Protein AF-A0A7X6QN36-F1 (afdb_monomer)

Foldseek 3Di:
DPPDDDDCPPHDDDDDDDDDDDDDDDDPDPVRVVVVVVVSVVVVVVVVVVVVVVVVVVVD

Radius of gyration: 15.48 Å; Cα contacts (8 Å, |Δi|>4): 5; chains: 1; bounding box: 28×42×33 Å

Structure (mmCIF, N/CA/C/O backbone):
data_AF-A0A7X6QN36-F1
#
_entry.id   AF-A0A7X6QN36-F1
#
loop_
_atom_site.group_PDB
_atom_site.id
_atom_site.type_symbol
_atom_site.label_atom_id
_atom_site.label_alt_id
_atom_site.label_comp_id
_atom_site.label_asym_id
_atom_site.label_entity_id
_atom_site.label_seq_id
_atom_site.pdbx_PDB_ins_code
_atom_site.Cartn_x
_atom_site.Cartn_y
_atom_site.Cartn_z
_atom_site.occupancy
_atom_site.B_iso_or_equiv
_atom_site.auth_seq_id
_atom_site.auth_comp_id
_atom_site.auth_asym_id
_atom_site.auth_atom_id
_atom_site.pdbx_PDB_model_num
ATOM 1 N N . LEU A 1 1 ? -1.862 -4.428 5.268 1.00 90.69 1 LEU A N 1
ATOM 2 C CA . LEU A 1 1 ? -2.288 -3.480 6.321 1.00 90.69 1 LEU A CA 1
ATOM 3 C C . LEU A 1 1 ? -1.044 -2.784 6.859 1.00 90.69 1 LEU A C 1
ATOM 5 O O . LEU A 1 1 ? -0.016 -3.445 6.959 1.00 90.69 1 LEU A O 1
ATOM 9 N N . LEU A 1 2 ? -1.086 -1.471 7.101 1.00 92.88 2 LEU A N 1
ATOM 10 C CA . LEU A 1 2 ? 0.089 -0.751 7.605 1.00 92.88 2 LEU A CA 1
ATOM 11 C C . LEU A 1 2 ? 0.381 -1.183 9.045 1.00 92.88 2 LEU A C 1
ATOM 13 O O . LEU A 1 2 ? -0.526 -1.180 9.868 1.00 92.88 2 LEU A O 1
A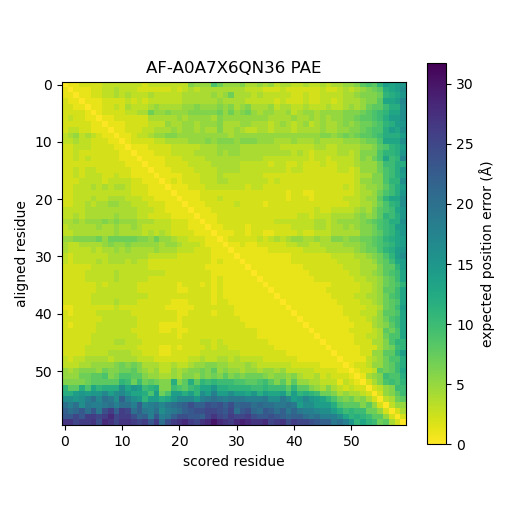TOM 17 N N . ASP A 1 3 ? 1.627 -1.588 9.296 1.00 92.94 3 ASP A N 1
ATOM 18 C CA . ASP A 1 3 ? 2.163 -1.986 10.608 1.00 92.94 3 ASP A CA 1
ATOM 19 C C . ASP A 1 3 ? 1.329 -3.050 11.358 1.00 92.94 3 ASP A C 1
ATOM 21 O O . ASP A 1 3 ? 1.371 -3.158 12.579 1.00 92.94 3 ASP A O 1
ATOM 25 N N . PHE A 1 4 ? 0.605 -3.887 10.609 1.00 95.31 4 PHE A N 1
ATOM 26 C CA . PHE A 1 4 ? -0.122 -5.052 11.111 1.00 95.31 4 PHE A CA 1
ATOM 27 C C . PHE A 1 4 ? 0.568 -6.333 10.638 1.00 95.31 4 PHE A C 1
ATOM 29 O O . PHE A 1 4 ? 0.824 -6.496 9.442 1.00 95.3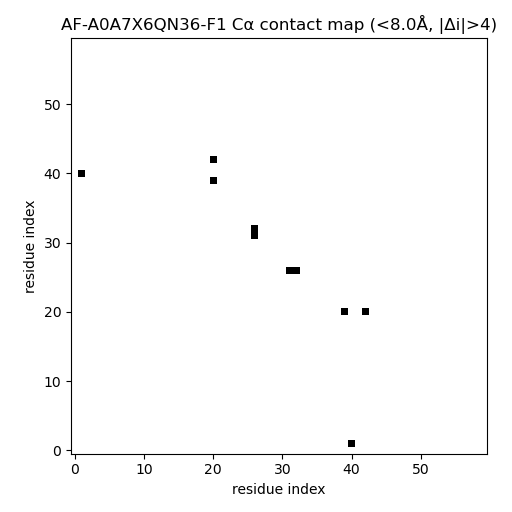1 4 PHE A O 1
ATOM 36 N N . SER A 1 5 ? 0.822 -7.249 11.570 1.00 95.75 5 SER A N 1
ATOM 37 C CA . SER A 1 5 ? 1.335 -8.589 11.294 1.00 95.75 5 SER A CA 1
ATOM 38 C C . SER A 1 5 ? 0.346 -9.611 11.836 1.00 95.75 5 SER A C 1
ATOM 40 O O . SER A 1 5 ? 0.070 -9.637 13.034 1.00 95.75 5 SER A O 1
ATOM 42 N N . GLY A 1 6 ? -0.222 -10.415 10.946 1.00 94.94 6 GLY A N 1
ATOM 43 C CA . GLY A 1 6 ? -1.259 -11.378 11.275 1.00 94.94 6 GLY A CA 1
ATOM 44 C C . GLY A 1 6 ? -1.931 -11.912 10.018 1.00 94.94 6 GLY A C 1
ATOM 45 O O . GLY A 1 6 ? -1.826 -11.325 8.939 1.00 94.94 6 GLY A O 1
ATOM 46 N N . ASP A 1 7 ? -2.612 -13.035 10.180 1.00 95.00 7 ASP A N 1
ATOM 47 C CA . ASP A 1 7 ? -3.345 -13.707 9.118 1.00 95.00 7 ASP A CA 1
ATOM 48 C C . ASP A 1 7 ? -4.824 -13.259 9.118 1.00 95.00 7 ASP A C 1
ATOM 50 O O . ASP A 1 7 ? -5.416 -13.041 10.179 1.00 95.00 7 ASP A O 1
ATOM 54 N N . LEU A 1 8 ? -5.400 -13.075 7.925 1.00 95.88 8 LEU A N 1
ATOM 55 C CA . LEU A 1 8 ? -6.796 -12.662 7.716 1.00 95.88 8 LEU A CA 1
ATOM 56 C C . LEU A 1 8 ? -7.643 -13.724 6.991 1.00 95.88 8 LEU A C 1
ATOM 58 O O . LEU A 1 8 ? -8.792 -13.446 6.648 1.00 95.88 8 LEU A O 1
ATOM 62 N N . TYR A 1 9 ? -7.112 -14.919 6.728 1.00 95.94 9 TYR A N 1
ATOM 63 C CA . TYR A 1 9 ? -7.870 -16.018 6.138 1.00 95.94 9 TYR A CA 1
ATOM 64 C C . TYR A 1 9 ? -9.079 -16.351 7.019 1.00 95.94 9 TYR A C 1
ATOM 66 O O . TYR A 1 9 ? -8.998 -16.377 8.248 1.00 95.94 9 TYR A O 1
ATOM 74 N N . GLU A 1 10 ? -10.225 -16.557 6.365 1.00 96.19 10 GLU A N 1
ATOM 75 C CA . GLU A 1 10 ? -11.524 -16.834 7.000 1.00 96.19 10 GLU A CA 1
ATOM 76 C C . GLU A 1 10 ? -12.022 -15.739 7.963 1.00 96.19 10 GLU A C 1
ATOM 78 O O . GLU A 1 10 ? -12.961 -15.953 8.731 1.00 96.19 10 GLU A O 1
ATOM 83 N N . LYS A 1 11 ? -11.424 -14.542 7.925 1.00 96.25 11 LYS A N 1
ATOM 84 C CA . LYS A 1 11 ? -11.915 -13.378 8.663 1.00 96.25 11 LYS A CA 1
ATOM 85 C C . LYS A 1 11 ? -12.782 -12.517 7.760 1.00 96.25 11 LYS A C 1
ATOM 87 O O . LYS A 1 11 ? -12.401 -12.172 6.644 1.00 96.25 11 LYS A O 1
ATOM 92 N N . GLU A 1 12 ? -13.939 -12.125 8.275 1.00 97.31 12 GLU A N 1
ATOM 93 C CA . GLU A 1 12 ? -14.760 -11.105 7.638 1.00 97.31 12 GLU A CA 1
ATOM 94 C C . GLU A 1 12 ? -14.119 -9.728 7.850 1.00 97.31 12 GLU A C 1
ATOM 96 O O . GLU A 1 12 ? -13.775 -9.353 8.974 1.00 97.31 12 GLU A O 1
ATOM 101 N N . VAL A 1 13 ? -13.929 -8.977 6.764 1.00 96.38 13 VAL A N 1
ATOM 102 C CA . VAL A 1 13 ? -13.355 -7.628 6.789 1.00 96.38 13 VAL A CA 1
ATOM 103 C C . VAL A 1 13 ? -14.189 -6.683 5.935 1.00 96.38 13 VAL A C 1
ATOM 105 O O . VAL A 1 13 ? -14.662 -7.043 4.860 1.00 96.38 13 VAL A O 1
ATOM 108 N N . SER A 1 14 ? -14.342 -5.445 6.400 1.00 97.50 14 SER A N 1
ATOM 109 C CA . SER A 1 14 ? -14.974 -4.365 5.638 1.00 97.50 14 SER A CA 1
ATOM 110 C C . SER A 1 14 ? -13.910 -3.422 5.077 1.00 97.50 14 SER A C 1
ATOM 112 O O . SER A 1 14 ? -12.977 -3.045 5.786 1.00 97.50 14 SER A O 1
ATOM 114 N N . ILE A 1 15 ? -14.052 -3.015 3.813 1.00 96.00 15 ILE A N 1
ATOM 115 C CA . ILE A 1 15 ? -13.119 -2.112 3.1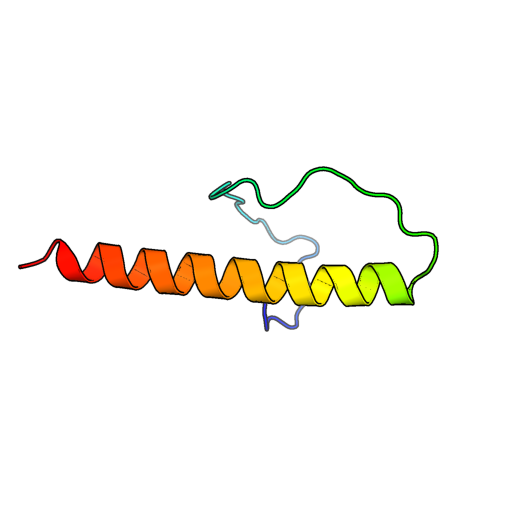24 1.00 96.00 15 ILE A CA 1
ATOM 116 C C . ILE A 1 15 ? -13.874 -0.859 2.685 1.00 96.00 15 ILE A C 1
ATOM 118 O O . ILE A 1 15 ? -14.895 -0.949 2.008 1.00 96.00 15 ILE A O 1
ATOM 122 N N . TYR A 1 16 ? -13.332 0.309 3.028 1.00 96.50 16 TYR A N 1
ATOM 123 C CA . TYR A 1 16 ? -13.884 1.608 2.652 1.00 96.50 16 TYR A CA 1
ATOM 124 C C . TYR A 1 16 ? -12.861 2.387 1.829 1.00 96.50 16 TYR A C 1
ATOM 126 O O . TYR A 1 16 ? -11.714 2.562 2.245 1.00 96.50 16 TYR A O 1
ATOM 134 N N . PHE A 1 17 ? -13.276 2.881 0.666 1.00 96.12 17 PHE A N 1
ATOM 135 C CA . PHE A 1 17 ? -12.424 3.713 -0.179 1.00 96.12 17 PHE A CA 1
ATOM 136 C C . PHE A 1 17 ? -12.403 5.150 0.342 1.00 96.12 17 PHE A C 1
ATOM 138 O O . PHE A 1 17 ? -13.448 5.774 0.499 1.00 96.12 17 PHE A O 1
ATOM 145 N N . LYS A 1 18 ? -11.200 5.673 0.598 1.00 95.25 18 LYS A N 1
ATOM 146 C CA . LYS A 1 18 ? -10.990 7.039 1.103 1.00 95.25 18 LYS A CA 1
ATOM 147 C C . LYS A 1 18 ? -10.478 7.999 0.037 1.00 95.25 18 LYS A C 1
ATOM 149 O O . LYS A 1 18 ? -11.004 9.093 -0.120 1.00 95.25 18 LYS A O 1
ATOM 154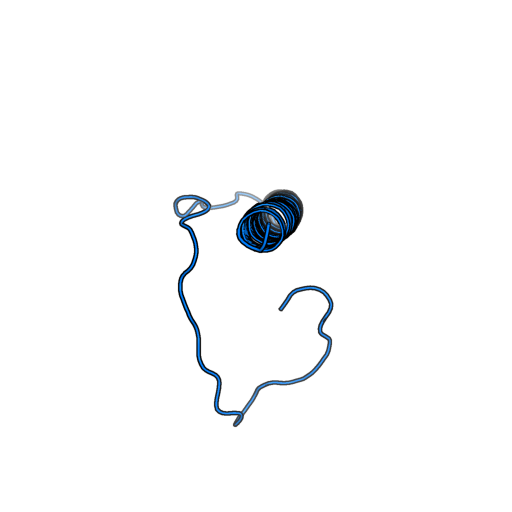 N N . LYS A 1 19 ? -9.451 7.589 -0.708 1.00 95.12 19 LYS A N 1
ATOM 155 C CA . LYS A 1 19 ? -8.793 8.433 -1.706 1.00 95.12 19 LYS A CA 1
ATOM 156 C C . LYS A 1 19 ? -8.150 7.584 -2.792 1.00 95.12 19 LYS A C 1
ATOM 158 O O . LYS A 1 19 ? -7.556 6.545 -2.510 1.00 95.12 19 LYS A O 1
ATOM 163 N N . HIS A 1 20 ? -8.235 8.051 -4.033 1.00 96.62 20 HIS A N 1
ATOM 164 C CA . HIS A 1 20 ? -7.464 7.483 -5.132 1.00 96.62 20 HIS A CA 1
ATOM 165 C C . HIS A 1 20 ? -6.003 7.950 -5.040 1.00 96.62 20 HIS A C 1
ATOM 167 O O . HIS A 1 20 ? -5.736 9.151 -5.064 1.00 96.62 20 HIS A O 1
ATOM 173 N N . LEU A 1 21 ? -5.066 7.005 -4.919 1.00 96.38 21 LEU A N 1
ATOM 174 C CA . LEU A 1 21 ? -3.643 7.303 -4.730 1.00 96.38 21 LEU A CA 1
ATOM 175 C C . LEU A 1 21 ? -2.871 7.401 -6.054 1.00 96.38 21 LEU A C 1
ATOM 177 O O . LEU A 1 21 ? -2.115 8.349 -6.255 1.00 96.38 21 LEU A O 1
ATOM 181 N N . ARG A 1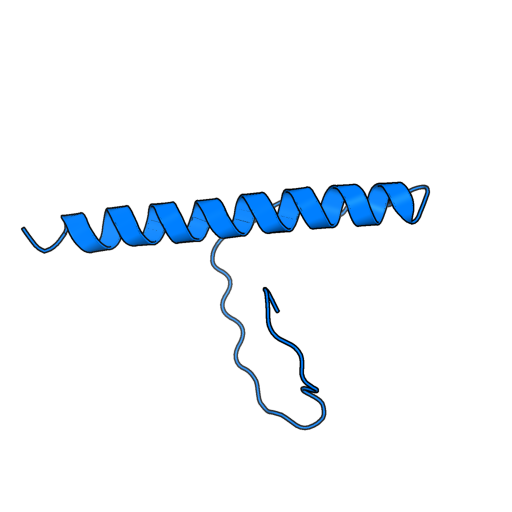 22 ? -3.048 6.424 -6.952 1.00 96.75 22 ARG A N 1
ATOM 182 C CA . ARG A 1 22 ? -2.423 6.380 -8.283 1.00 96.75 22 ARG A CA 1
ATOM 183 C C . ARG A 1 22 ? -3.106 5.354 -9.186 1.00 96.75 22 ARG A C 1
ATOM 185 O O . ARG A 1 22 ? -3.677 4.384 -8.694 1.00 96.75 22 ARG A O 1
ATOM 192 N N . ALA A 1 23 ? -2.931 5.519 -10.495 1.00 97.62 23 ALA A N 1
ATOM 193 C CA . ALA A 1 23 ? -3.286 4.505 -11.482 1.00 97.62 23 ALA A CA 1
ATOM 194 C C . ALA A 1 23 ? -2.408 3.235 -11.374 1.00 97.62 23 ALA A C 1
ATOM 196 O O . ALA A 1 23 ? -1.330 3.231 -10.756 1.00 97.62 23 ALA A O 1
ATOM 197 N N . GLU A 1 24 ? -2.865 2.150 -12.009 1.00 97.19 24 GLU A N 1
ATOM 198 C CA . GLU A 1 24 ? -2.089 0.916 -12.156 1.00 97.19 24 GLU A CA 1
ATOM 199 C C . GLU A 1 24 ? -0.790 1.178 -12.931 1.00 97.19 24 GLU A C 1
ATOM 201 O O . GLU A 1 24 ? -0.737 1.963 -13.878 1.00 97.19 24 GLU A O 1
ATOM 206 N N . LYS A 1 25 ? 0.282 0.503 -12.513 1.00 95.75 25 LYS A N 1
ATOM 207 C CA . LYS A 1 25 ? 1.601 0.594 -13.129 1.00 95.75 25 LYS A CA 1
ATOM 208 C C . LYS A 1 25 ? 2.271 -0.771 -13.086 1.00 95.75 25 LYS A C 1
ATOM 210 O O . LYS A 1 25 ? 2.320 -1.403 -12.032 1.00 95.75 25 LYS A O 1
ATOM 215 N N . ARG A 1 26 ? 2.823 -1.204 -14.220 1.00 97.12 26 ARG A N 1
ATOM 216 C CA . ARG A 1 26 ? 3.706 -2.375 -14.292 1.00 97.12 26 ARG A CA 1
ATOM 217 C C . ARG A 1 26 ? 5.123 -1.973 -13.893 1.00 97.12 26 ARG A C 1
ATOM 219 O O . ARG A 1 26 ? 5.586 -0.889 -14.245 1.00 97.12 26 ARG A O 1
ATOM 226 N N . PHE A 1 27 ? 5.805 -2.851 -13.165 1.00 97.25 27 PHE A N 1
ATOM 227 C CA . PHE A 1 27 ? 7.183 -2.632 -12.735 1.00 97.25 27 PHE A CA 1
ATOM 228 C C . PHE A 1 27 ? 8.111 -3.602 -13.465 1.00 97.25 27 PHE A C 1
ATOM 230 O O . PHE A 1 27 ? 7.813 -4.794 -13.505 1.00 97.25 27 PHE A O 1
ATOM 237 N N . PRO A 1 28 ? 9.236 -3.120 -14.019 1.00 95.12 28 PRO A N 1
ATOM 238 C CA . PRO A 1 28 ? 10.206 -3.975 -14.699 1.00 95.12 28 PRO A CA 1
ATOM 239 C C . PRO A 1 28 ? 11.035 -4.818 -13.718 1.00 95.12 28 PRO A C 1
ATOM 241 O O . PRO A 1 28 ? 11.758 -5.714 -14.140 1.00 95.12 28 PRO A O 1
ATOM 244 N N . SER A 1 29 ? 10.970 -4.522 -12.414 1.00 97.62 29 SER A N 1
ATOM 245 C CA . SER A 1 29 ? 11.715 -5.229 -11.375 1.00 97.62 29 SER A CA 1
ATOM 246 C C . SER A 1 29 ? 11.010 -5.179 -10.020 1.00 97.62 29 SER A C 1
ATOM 248 O O . SER A 1 29 ? 10.226 -4.268 -9.728 1.00 97.62 29 SER A O 1
ATOM 250 N N . THR A 1 30 ? 11.347 -6.138 -9.159 1.00 97.31 30 THR A N 1
ATOM 251 C CA . THR A 1 30 ? 10.903 -6.178 -7.759 1.00 97.31 30 THR A CA 1
ATOM 252 C C . THR A 1 30 ? 11.393 -4.962 -6.976 1.00 97.31 30 THR A C 1
ATOM 254 O O . THR A 1 30 ? 10.629 -4.392 -6.207 1.00 97.31 30 THR A O 1
ATOM 257 N N . ALA A 1 31 ? 12.620 -4.491 -7.225 1.00 97.88 31 ALA A N 1
ATOM 258 C CA . ALA A 1 31 ? 13.154 -3.280 -6.600 1.00 97.88 31 ALA A CA 1
ATOM 259 C C . ALA A 1 31 ? 12.302 -2.036 -6.913 1.00 97.88 31 ALA A C 1
ATOM 261 O O . ALA A 1 31 ? 12.022 -1.238 -6.019 1.00 97.88 31 ALA A O 1
ATOM 262 N N . GLY A 1 32 ? 11.839 -1.895 -8.163 1.00 97.69 32 GLY A N 1
ATOM 263 C CA . GLY A 1 32 ? 10.946 -0.805 -8.562 1.00 97.69 32 GLY A CA 1
ATOM 264 C C . GLY A 1 32 ? 9.581 -0.878 -7.876 1.00 97.69 32 GLY A C 1
ATOM 265 O O . GLY A 1 32 ? 9.061 0.146 -7.434 1.00 97.69 32 GLY A O 1
ATOM 266 N N . LEU A 1 33 ? 9.029 -2.087 -7.732 1.00 97.94 33 LEU A N 1
ATOM 267 C CA . LEU A 1 33 ? 7.791 -2.313 -6.986 1.00 97.94 33 LEU A CA 1
ATOM 268 C C . LEU A 1 33 ? 7.961 -1.958 -5.501 1.00 97.94 33 LEU A C 1
ATOM 270 O O . LEU A 1 33 ? 7.158 -1.201 -4.963 1.00 97.94 33 LEU A O 1
ATOM 274 N N . THR A 1 34 ? 9.025 -2.436 -4.852 1.00 97.81 34 THR A N 1
ATOM 275 C CA . THR A 1 34 ? 9.318 -2.141 -3.440 1.00 97.81 34 THR A CA 1
ATOM 276 C C . THR A 1 34 ? 9.489 -0.642 -3.199 1.00 97.81 34 THR A C 1
ATOM 278 O O . THR A 1 34 ? 8.949 -0.105 -2.231 1.00 97.81 34 THR A O 1
ATOM 281 N N . ALA A 1 35 ? 10.191 0.059 -4.095 1.00 97.69 35 ALA A N 1
ATOM 282 C CA . ALA A 1 35 ? 10.340 1.508 -4.010 1.00 97.69 35 ALA A CA 1
ATOM 283 C C . ALA A 1 35 ? 8.987 2.228 -4.103 1.00 97.69 35 ALA A C 1
ATOM 285 O O . ALA A 1 35 ? 8.730 3.135 -3.311 1.00 97.69 35 ALA A O 1
ATOM 28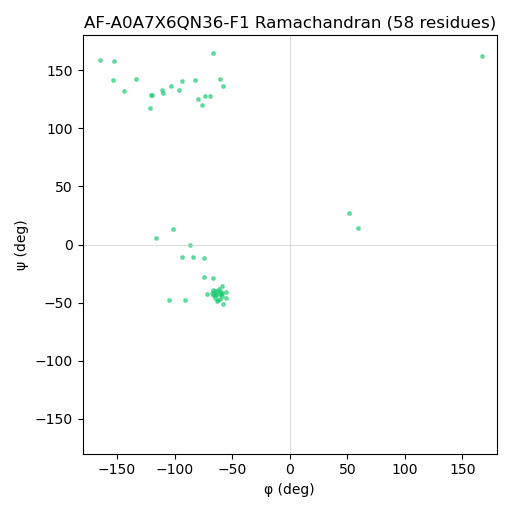6 N N . GLN A 1 36 ? 8.103 1.800 -5.014 1.00 97.75 36 GLN A N 1
ATOM 287 C CA . GLN A 1 36 ? 6.760 2.371 -5.107 1.00 97.75 36 GLN A CA 1
ATOM 288 C C . GLN A 1 36 ? 5.930 2.087 -3.852 1.00 97.75 36 GLN A C 1
ATOM 290 O O . GLN A 1 36 ? 5.284 2.999 -3.352 1.00 97.75 36 GLN A O 1
ATOM 295 N N . LEU A 1 37 ? 5.969 0.866 -3.311 1.00 97.25 37 LEU A N 1
ATOM 296 C CA . LEU A 1 37 ? 5.226 0.516 -2.095 1.00 97.25 37 LEU A CA 1
ATOM 297 C C . LEU A 1 37 ? 5.618 1.396 -0.900 1.00 97.25 37 LEU A C 1
ATOM 299 O O . LEU A 1 37 ? 4.755 1.771 -0.108 1.00 97.25 37 LEU A O 1
ATOM 303 N N . ARG A 1 38 ? 6.898 1.776 -0.786 1.00 97.31 38 ARG A N 1
ATOM 304 C CA . ARG A 1 38 ? 7.354 2.722 0.243 1.00 97.31 38 ARG A CA 1
ATOM 305 C C . ARG A 1 38 ? 6.751 4.116 0.045 1.00 97.31 38 ARG A C 1
ATOM 307 O O . ARG A 1 38 ? 6.242 4.689 1.003 1.00 97.31 38 ARG A O 1
ATOM 314 N N . LEU A 1 39 ? 6.762 4.635 -1.185 1.00 97.88 39 LEU A N 1
ATOM 315 C CA . LEU A 1 39 ? 6.150 5.932 -1.506 1.00 97.88 39 LEU A CA 1
ATOM 316 C C . LEU A 1 39 ? 4.635 5.918 -1.264 1.00 97.88 39 LEU A C 1
ATOM 318 O O . LEU A 1 39 ? 4.087 6.878 -0.723 1.00 97.88 39 LEU A O 1
ATOM 322 N N . ASP A 1 40 ? 3.974 4.815 -1.622 1.00 97.88 40 ASP A N 1
ATOM 323 C CA . ASP A 1 40 ? 2.544 4.624 -1.407 1.00 97.88 40 ASP A CA 1
ATOM 324 C C . ASP A 1 40 ? 2.226 4.609 0.105 1.00 97.88 40 ASP A C 1
ATOM 326 O O . ASP A 1 40 ? 1.301 5.297 0.539 1.00 97.88 40 ASP A O 1
ATOM 330 N N . LYS A 1 41 ? 3.033 3.916 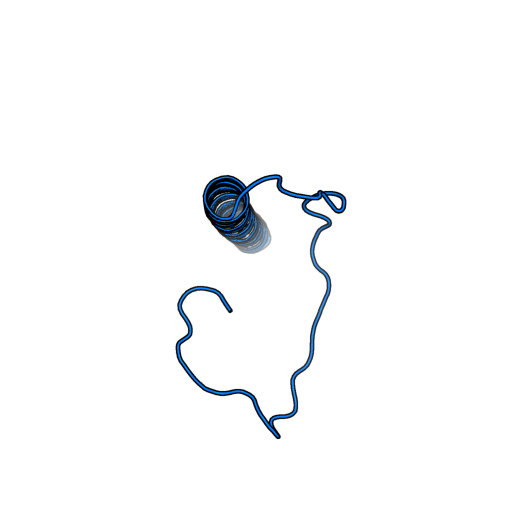0.931 1.00 97.62 41 LYS A N 1
ATOM 331 C CA . LYS A 1 41 ? 2.917 3.942 2.405 1.00 97.62 41 LYS A CA 1
ATOM 332 C C . LYS A 1 41 ? 3.047 5.364 2.955 1.00 97.62 41 LYS A C 1
ATOM 334 O O . LYS A 1 41 ? 2.192 5.797 3.722 1.00 97.62 41 LYS A O 1
ATOM 339 N N . GLU A 1 42 ? 4.091 6.092 2.563 1.00 97.62 42 GLU A N 1
ATOM 340 C CA . GLU A 1 42 ? 4.332 7.466 3.026 1.00 97.62 42 GLU A CA 1
ATOM 341 C C . GLU A 1 42 ? 3.181 8.415 2.649 1.00 97.62 42 GLU A C 1
ATOM 343 O O . GLU A 1 42 ? 2.778 9.255 3.451 1.00 97.62 42 GLU A O 1
ATOM 348 N N . ALA A 1 43 ? 2.623 8.276 1.444 1.00 97.19 43 ALA A N 1
ATOM 349 C CA . ALA A 1 43 ? 1.493 9.086 0.999 1.00 97.19 43 ALA A CA 1
ATOM 350 C C . ALA A 1 43 ? 0.210 8.803 1.794 1.00 97.19 43 ALA A C 1
ATOM 352 O O . ALA A 1 43 ? -0.519 9.739 2.124 1.00 97.19 43 ALA A O 1
ATOM 353 N N . VAL A 1 44 ? -0.050 7.535 2.126 1.00 97.19 44 VAL A N 1
ATOM 354 C CA . VAL A 1 44 ? -1.200 7.139 2.953 1.00 97.19 44 VAL A CA 1
ATOM 355 C C . VAL A 1 44 ? -1.057 7.649 4.387 1.00 97.19 44 VAL A C 1
ATOM 357 O O . VAL A 1 44 ? -2.029 8.155 4.941 1.00 97.19 44 VAL A O 1
ATOM 360 N N . LEU A 1 45 ? 0.139 7.572 4.981 1.00 96.38 45 LEU A N 1
ATOM 361 C CA . LEU A 1 45 ? 0.380 8.103 6.328 1.00 96.38 45 LEU A CA 1
ATOM 362 C C . LEU A 1 45 ? 0.110 9.611 6.395 1.00 96.38 45 LEU A C 1
ATOM 364 O O . LEU A 1 45 ? -0.644 10.046 7.261 1.00 96.38 45 LEU A O 1
ATOM 368 N N . ARG A 1 46 ? 0.625 10.385 5.427 1.00 96.38 46 ARG A N 1
ATOM 369 C CA . ARG A 1 46 ? 0.337 11.827 5.331 1.00 96.38 46 ARG A CA 1
ATOM 370 C C . ARG A 1 46 ? -1.155 12.117 5.180 1.00 96.38 46 ARG A C 1
ATOM 372 O O . ARG A 1 46 ? -1.672 12.988 5.863 1.00 96.38 46 ARG A O 1
ATOM 379 N N . PHE A 1 47 ? -1.854 11.361 4.329 1.00 96.00 47 PHE A N 1
ATOM 380 C CA . PHE A 1 47 ? -3.298 11.523 4.146 1.00 96.00 47 PHE A CA 1
ATOM 381 C C . PHE A 1 47 ? -4.068 11.400 5.472 1.00 96.00 47 PHE A C 1
ATOM 383 O O . PHE A 1 47 ? -4.897 12.252 5.770 1.00 96.00 47 PHE A O 1
ATOM 390 N N . PHE A 1 48 ? -3.756 10.392 6.291 1.00 94.81 48 PHE A N 1
ATOM 391 C CA . PHE A 1 48 ? -4.414 10.217 7.589 1.00 94.81 48 PHE A CA 1
ATOM 392 C C . PHE A 1 48 ? -3.954 11.217 8.659 1.00 94.81 48 PHE A C 1
ATOM 394 O O . PHE A 1 48 ? -4.713 11.505 9.582 1.00 94.81 48 PHE A O 1
ATOM 401 N N . GLU A 1 49 ? -2.726 11.735 8.585 1.00 95.06 49 GLU A N 1
ATOM 402 C CA . GLU A 1 49 ? -2.285 12.835 9.453 1.00 95.06 49 GLU A CA 1
ATOM 403 C C . GLU A 1 49 ? -3.053 14.124 9.162 1.00 95.06 49 GLU A C 1
ATOM 405 O O . GLU A 1 49 ? -3.447 14.822 10.096 1.00 95.06 49 GLU A O 1
ATOM 410 N N . ASP A 1 50 ? -3.284 14.427 7.888 1.00 93.12 50 ASP A N 1
ATOM 411 C CA . ASP A 1 50 ? -4.007 15.627 7.480 1.00 93.12 50 ASP A CA 1
ATOM 412 C C . ASP A 1 50 ? -5.510 15.514 7.793 1.00 93.12 50 ASP A C 1
ATOM 414 O O . ASP A 1 50 ? -6.054 16.432 8.406 1.00 93.12 50 ASP A O 1
ATOM 418 N N . GLU A 1 51 ? -6.148 14.356 7.544 1.00 91.62 51 GLU A N 1
ATOM 419 C CA . GLU A 1 51 ? -7.543 14.109 7.972 1.00 91.62 51 GLU A CA 1
ATOM 420 C C . GLU A 1 51 ? -7.721 14.315 9.489 1.00 91.62 51 GLU A C 1
ATOM 422 O O . GLU A 1 51 ? -8.710 14.900 9.934 1.00 91.62 51 GLU A O 1
ATOM 427 N N . LYS A 1 52 ? -6.754 13.867 10.307 1.00 88.44 52 LYS A N 1
ATOM 428 C CA . LYS A 1 52 ? -6.799 14.069 11.765 1.00 88.44 52 LYS A CA 1
ATOM 429 C C . LYS A 1 52 ? -6.776 15.550 12.129 1.00 88.44 52 LYS A C 1
ATOM 431 O O . LYS A 1 52 ? -7.602 15.979 12.931 1.00 88.44 52 LYS A O 1
ATOM 436 N N . LYS A 1 53 ? -5.867 16.330 11.536 1.00 84.12 53 LYS A N 1
ATOM 437 C CA . LYS A 1 53 ? -5.766 17.777 11.796 1.00 84.12 53 LYS A CA 1
ATOM 438 C C . LYS A 1 53 ? -7.069 18.498 11.456 1.00 84.12 53 LYS A C 1
ATOM 440 O O . LYS A 1 53 ? -7.498 19.345 12.229 1.00 84.12 53 LYS A O 1
ATOM 445 N N . GLU A 1 54 ? -7.698 18.143 10.340 1.00 78.19 54 GLU A N 1
ATOM 446 C CA . GLU A 1 54 ? -8.966 18.736 9.899 1.00 78.19 54 GLU A CA 1
ATOM 447 C C . GLU A 1 54 ? -10.116 18.385 10.854 1.00 78.19 54 GLU A C 1
ATOM 449 O O . GLU A 1 54 ? -10.866 19.268 11.264 1.00 78.19 54 GLU A O 1
ATOM 454 N N . SER A 1 55 ? -10.201 17.126 11.299 1.00 75.81 55 SER A N 1
ATOM 455 C CA . SER A 1 55 ? -11.230 16.687 12.254 1.00 75.81 55 SER A CA 1
ATOM 456 C C . SER A 1 55 ? -11.100 17.309 13.652 1.00 75.81 55 SER A C 1
ATOM 458 O O . SER A 1 55 ? -12.103 17.505 14.330 1.00 75.81 55 SER A O 1
ATOM 460 N N . SER A 1 56 ? -9.886 17.670 14.083 1.00 69.81 56 SER A N 1
ATOM 461 C CA . SER A 1 56 ? -9.651 18.332 15.376 1.00 69.81 56 SER A CA 1
ATOM 462 C C . SER A 1 56 ? -9.858 19.852 15.344 1.00 69.81 56 SER A C 1
ATOM 464 O O . SER A 1 56 ? -9.877 20.477 16.399 1.00 69.81 56 SER A O 1
ATOM 466 N N . GLN A 1 57 ? -10.004 20.467 14.163 1.00 58.88 57 GLN A N 1
ATOM 467 C CA . GLN A 1 57 ? -10.292 21.904 14.027 1.00 58.88 57 GLN A CA 1
ATOM 468 C C . GLN A 1 57 ? -11.789 22.220 13.904 1.00 58.88 57 GLN A C 1
ATOM 470 O O . GLN A 1 57 ? -12.165 23.379 14.032 1.00 58.88 57 GLN A O 1
ATOM 475 N N . SER A 1 58 ? -12.648 21.217 13.703 1.00 57.66 58 SER A N 1
ATOM 476 C CA . SER A 1 58 ? -14.108 21.391 13.652 1.00 57.66 58 SER A CA 1
ATOM 477 C C . SER A 1 58 ? -14.813 21.335 15.016 1.00 57.66 58 SER A C 1
ATOM 479 O O . SER A 1 58 ? -16.033 21.465 15.066 1.00 57.66 58 SER A O 1
ATOM 481 N N . GLU A 1 59 ? -14.077 21.127 16.113 1.00 54.31 59 GLU A N 1
ATOM 482 C CA . GLU A 1 59 ? -14.615 21.068 17.487 1.00 54.31 59 GLU A CA 1
ATOM 483 C C . GLU A 1 59 ? -14.402 22.373 18.294 1.00 54.31 59 GLU A C 1
ATOM 485 O O . GLU A 1 59 ? -14.590 22.376 19.512 1.00 54.31 59 GLU A O 1
ATOM 490 N N . LEU A 1 60 ? -14.026 23.478 17.631 1.00 43.53 60 LEU A N 1
ATOM 491 C CA . LEU A 1 60 ? -13.818 24.815 18.217 1.00 43.53 60 LEU A CA 1
ATOM 492 C C . LEU A 1 60 ? -14.702 25.881 17.561 1.00 43.53 60 LEU A C 1
ATOM 494 O O . LEU A 1 60 ? -14.759 25.916 16.312 1.00 43.53 60 LEU A O 1
#

Sequence (60 aa):
LLDFSGDLYEKEVSIYFKKHLRAEKRFPSTAGLTAQLRLDKEAVLRFFEDEKKESSQSEL

Secondary structure (DSSP, 8-state):
-TT--S--TT------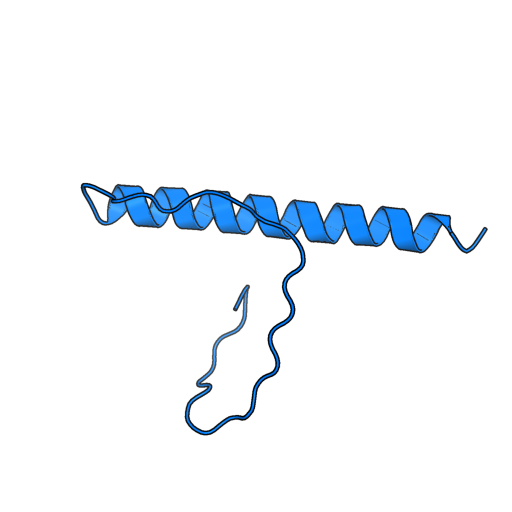-----------SSHHHHHHHHHHHHHHHHHHHHHHHHHHHHTT-

Mean predicted aligned error: 4.97 Å

pLDDT: mean 91.96, std 11.62, range [43.53, 97.94]

Solvent-accessible surface area (backbone atoms only — not comparable to full-atom values): 4186 Å² total; per-residue (Å²): 115,87,98,62,88,82,86,62,82,98,53,92,80,88,88,82,93,86,75,92,86,75,80,91,77,89,62,100,43,70,68,57,44,54,55,47,52,52,54,53,50,54,52,52,53,50,52,56,53,50,53,49,56,56,62,67,59,73,80,114

=== Feature glossary ===
The record interleaves many kinds of information about one protein. Here is each kind framed as the question it answers.

Q: What known structures does this most resemble?
A: Structural nearest neighbors (via Foldseek easy-search vs the PDB). Reported per hit: target PDB id, E-value, and alignment TM-score. A TM-score above ~0.5 is the conventional threshold for 'same fold'.

Q: Where is each backbone atom in 3D?
A: The mmCIF table is the protein's shape written out atom by atom. For each backbone N, Cα, C, and carbonyl O, it records an (x, y, z) coordinate triple in Å plus the residue type, chain letter, and residue number.

Q: What are the backbone torsion angles?
A: The φ/ψ torsion pair specifies the backbone conformation at each residue. φ rotates about the N–Cα bond, ψ about the Cα–C bond. Steric clashes forbid most of the (φ, ψ) plane — the allowed regions (α-helix basin, β-sheet basin, left-handed helix) are the Ramachandran-allowed regions.

Q: Which residues are buried vs exposed?
A: Solvent-accessible surface area (SASA) is the area in Å² traced out by the centre of a 1.4 Å probe sphere (a water molecule) rolled over the protein's van der Waals surface (Shrake–Rupley / Lee–Richards construction). Buried residues have near-zero SASA; fully exposed residues can exceed 200 Å². The total SASA scales roughly with the number of surface residues.

Q: How confident is the AlphaFold model at each residue?
A: pLDDT is the predicted lDDT-Cα score: AlphaFold's confidence that the local environment of each residue (all inter-atomic distances within 15 Å) is correctly placed. It is a per-residue number between 0 and 100, with higher meaning more reliable.

Q: What does the local fold look like, residue by residue?
A: 3Di is Foldseek's structural alphabet. Each residue is assigned one of twenty discrete states based on how its Cα sits relative to its spatial (not sequential) neighbors. Aligning 3Di strings finds structural homologs roughly as well as full 3D superposition, but orders of magnitude faster.

Q: How big and how compact is the whole molecule?
A: Radius of gyration (Rg) is the root-mean-square distance of Cα atoms from their centroid — a single number for overall size and compactness. A globular domain of N residues has Rg ≈ 2.2·N^0.38 Å; an extended or disordered chain has a much larger Rg. The Cα contact count is the number of residue pairs whose Cα atoms are within 8 Å and are more than four positions apart in sequence — a standard proxy for tertiary packing density. The bounding box is the smallest axis-aligned box enclosing all Cα atoms.

Q: Which residues are in helices, strands, or loops?
A: DSSP 8-state secondary structure assigns each residue one of H (α-helix), G (3₁₀-helix), I (π-helix), E (extended β-strand), B (isolated β-bridge), T (hydrogen-bonded turn), S (bend), or '-' (coil). The assignment is computed from backbone hydrogen-bond geometry via the Kabsch–Sander algorithm.

Q: How mobile is each atom in the crystal?
A: Crystallographic B-factors measure how much each atom's electron density is smeared out, in Å². They rise in mobile loops and surface residues and fall in the buried interior. In AlphaFold models this column is repurposed to hold pLDDT instead.

Q: What if only a Cα trace is available?
A: P-SEA three-state annotation labels each residue as helix, strand, or coil based purely on the geometry of the Cα trace. It serves as a fallback when the full backbone (and thus DSSP) is unavailable.

Q: What family and function is it annotated with?
A: Database cross-references. InterPro integrates a dozen domain/family signature databases into unified entries with residue-range hits. GO terms attach function/process/location labels with evidence codes. CATH codes position the fold in a four-level structural taxonomy. Organism is the NCBI-taxonomy species name.

Q: Are the domains correctly placed relative to each other?
A: Predicted Aligned Error (PAE) is an AlphaFold confidence matrix: entry (i, j) is the expected error in the position of residue j, in ångströms, when the prediction is superimposed on the true structure at residue i. Low PAE within a block of residues means that block is internally rigid and well-pre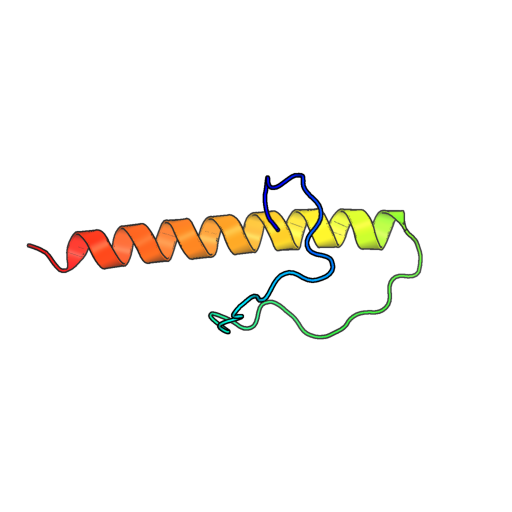dicted; high PAE between two blocks means their relative placement is uncertain even if each block individually is confident.

Q: What do the diagnostic plots show?
A: Three diagnostic plots accompany the record. The Cα contact map visualizes the tertiary structure as a 2D adjacency matrix (8 Å cutoff, sequence-local contacts suppressed). The Ramachandran plot shows the distribution of backbone (φ, ψ) torsions, with points in the α and β basins reflecting secondary structure content. The PAE plot shows AlphaFold's inter-residue confidence as a color matrix.

Q: What is the amino-acid chain?
A: Primary structure: the covalent order of the twenty standard amino acids along the backbone. Two proteins with the same sequence will (almost always) fold to the same structure; two with 30% identity often share a fold but not the details.

Q: What do the rendered images show?
A: The six renders are orthographic views along the three Cartesian axes in both directions. Representation (cartoon, sticks, or surface) and color scheme (sequence-rainbow or by-chain) vary across proteins so the training set covers all the common visualization conventions.